Protein AF-A0A7L9J593-F1 (afdb_monomer_lite)

Organism: NCBI:txid857417

Int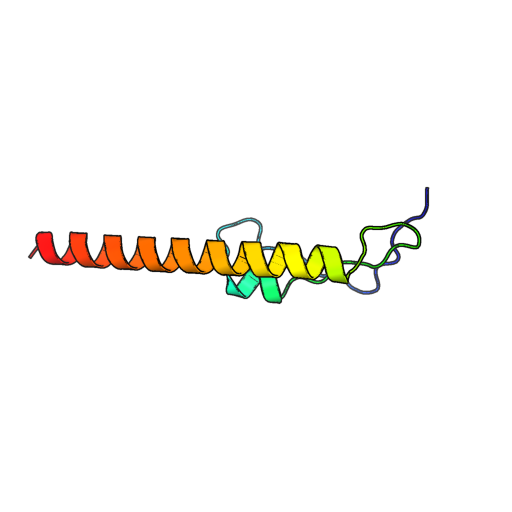erPro domains:
  IPR019933 DivIVA domain [TIGR03544] (19-49)

pLDDT: mean 80.63, std 14.45, range [43.69, 96.88]

Structure (mmCIF, N/CA/C/O backbone):
data_AF-A0A7L9J593-F1
#
_entry.id   AF-A0A7L9J593-F1
#
loop_
_atom_site.group_PDB
_atom_site.id
_atom_site.type_symbol
_atom_site.label_atom_id
_atom_site.label_alt_id
_atom_site.label_comp_id
_atom_site.label_asym_id
_atom_site.label_entity_id
_atom_site.label_seq_id
_atom_site.pdbx_PDB_ins_code
_atom_site.Cartn_x
_atom_site.Cartn_y
_atom_site.Cartn_z
_atom_site.occupancy
_atom_site.B_iso_or_equiv
_atom_site.auth_seq_id
_atom_site.auth_comp_id
_atom_site.auth_asym_id
_atom_site.auth_atom_id
_atom_site.pdbx_PDB_model_num
ATOM 1 N N . MET A 1 1 ? 27.823 -0.108 -15.107 1.00 43.69 1 MET A N 1
ATOM 2 C CA . MET A 1 1 ? 26.660 -0.104 -14.198 1.00 43.69 1 MET A CA 1
ATOM 3 C C . MET A 1 1 ? 25.439 0.067 -15.087 1.00 43.69 1 MET A C 1
ATOM 5 O O . MET A 1 1 ? 25.494 0.942 -15.937 1.00 43.69 1 MET A O 1
ATOM 9 N N . ALA A 1 2 ? 24.456 -0.836 -15.036 1.00 51.06 2 ALA A N 1
ATOM 10 C CA . ALA A 1 2 ? 23.259 -0.730 -15.875 1.00 51.06 2 ALA A CA 1
ATOM 11 C C . ALA A 1 2 ? 22.285 0.227 -15.180 1.00 51.06 2 ALA A C 1
ATOM 13 O O . ALA A 1 2 ? 21.846 -0.062 -14.072 1.00 51.06 2 ALA A O 1
ATOM 14 N N . GLU A 1 3 ? 22.048 1.382 -15.790 1.00 50.56 3 GLU A N 1
ATOM 15 C CA . GLU A 1 3 ? 21.147 2.418 -15.285 1.00 50.56 3 GLU A CA 1
ATOM 16 C C . GLU A 1 3 ? 19.692 1.973 -15.510 1.00 50.56 3 GLU A C 1
ATOM 18 O O . GLU A 1 3 ? 19.380 1.389 -16.552 1.00 50.56 3 GLU A O 1
ATOM 23 N N . ALA A 1 4 ? 18.821 2.169 -14.517 1.00 58.00 4 ALA A N 1
ATOM 24 C CA . ALA A 1 4 ? 17.397 1.882 -14.662 1.00 58.00 4 ALA A CA 1
ATOM 25 C C . ALA A 1 4 ? 16.785 2.881 -15.658 1.00 58.00 4 ALA A C 1
ATOM 27 O O . ALA A 1 4 ? 17.051 4.078 -15.575 1.00 58.00 4 ALA A O 1
ATOM 28 N N . VAL A 1 5 ? 15.994 2.394 -16.617 1.00 57.66 5 VAL A N 1
ATOM 29 C CA . VAL A 1 5 ? 15.299 3.261 -17.579 1.00 57.66 5 VAL A CA 1
ATOM 30 C C . VAL A 1 5 ? 13.933 3.594 -16.994 1.00 57.66 5 VAL A C 1
ATOM 32 O O . VAL A 1 5 ? 13.048 2.743 -16.987 1.00 57.66 5 VAL A O 1
ATOM 35 N N . SER A 1 6 ? 13.783 4.825 -16.507 1.00 56.59 6 SER A N 1
ATOM 36 C CA . SER A 1 6 ? 12.514 5.345 -15.996 1.00 56.59 6 SER A CA 1
ATOM 37 C C . SER A 1 6 ? 11.723 6.030 -17.110 1.00 56.59 6 SER A C 1
ATOM 39 O O . SER A 1 6 ? 12.272 6.854 -17.845 1.00 56.59 6 SER A O 1
ATOM 41 N N . SER A 1 7 ? 10.436 5.695 -17.254 1.00 58.00 7 SER A N 1
ATOM 42 C CA . SER A 1 7 ? 9.544 6.325 -18.244 1.00 58.00 7 SER A CA 1
ATOM 43 C C . SER A 1 7 ? 8.595 7.371 -17.639 1.00 58.00 7 SER A C 1
ATOM 45 O O . SER A 1 7 ? 7.917 8.062 -18.402 1.00 58.00 7 SER A O 1
ATOM 47 N N . ALA A 1 8 ? 8.537 7.521 -16.311 1.00 56.50 8 ALA A N 1
ATOM 48 C CA . ALA A 1 8 ? 7.759 8.554 -15.624 1.00 56.50 8 ALA A CA 1
ATOM 49 C C . ALA A 1 8 ? 8.268 8.752 -14.182 1.00 56.50 8 ALA A C 1
ATOM 51 O O . ALA A 1 8 ? 8.705 7.780 -13.571 1.00 56.50 8 ALA A O 1
ATOM 52 N N . PRO A 1 9 ? 8.191 9.969 -13.610 1.00 54.03 9 PRO A N 1
ATOM 53 C CA . PRO A 1 9 ? 8.466 10.172 -12.195 1.00 54.03 9 PRO A CA 1
ATOM 54 C C . PRO A 1 9 ? 7.308 9.590 -11.378 1.00 54.03 9 PRO A C 1
ATOM 56 O O . PRO A 1 9 ? 6.300 10.261 -11.161 1.00 54.03 9 PRO A O 1
ATOM 59 N N . ASP A 1 10 ? 7.440 8.335 -10.959 1.00 63.94 10 ASP A N 1
ATOM 60 C CA . ASP A 1 10 ? 6.569 7.752 -9.944 1.00 63.94 10 ASP A CA 1
ATOM 61 C C . ASP A 1 10 ? 7.160 8.107 -8.569 1.00 63.94 10 ASP A C 1
ATOM 63 O O . ASP A 1 10 ? 8.294 7.719 -8.275 1.00 63.94 10 ASP A O 1
ATOM 67 N N . PRO A 1 11 ? 6.486 8.936 -7.751 1.00 66.88 11 PRO A N 1
ATOM 68 C CA . PRO A 1 11 ? 7.084 9.489 -6.538 1.00 66.88 11 PRO A CA 1
ATOM 69 C C . PRO A 1 11 ? 7.326 8.449 -5.433 1.00 66.88 11 PRO A C 1
ATOM 71 O O . PRO A 1 11 ? 7.890 8.804 -4.399 1.00 66.88 11 PRO A O 1
ATOM 74 N N . GLY A 1 12 ? 6.955 7.180 -5.637 1.00 80.69 12 GLY A N 1
ATOM 75 C CA . GLY A 1 12 ? 7.050 6.155 -4.608 1.00 80.69 12 GLY A CA 1
ATOM 76 C C . GLY A 1 12 ? 6.167 6.487 -3.406 1.00 80.69 12 GLY A C 1
ATOM 77 O O . GLY A 1 12 ? 5.129 7.136 -3.539 1.00 80.69 12 GLY A O 1
ATOM 78 N N . LEU A 1 13 ? 6.576 6.034 -2.219 1.00 86.94 13 LEU A N 1
ATOM 79 C CA . LEU A 1 13 ? 5.836 6.317 -0.991 1.00 86.94 13 LEU A CA 1
ATOM 80 C C . LEU A 1 13 ? 5.950 7.795 -0.576 1.00 86.94 13 LEU A C 1
ATOM 82 O O . LEU A 1 13 ? 7.013 8.402 -0.749 1.00 86.94 13 LEU A O 1
ATOM 86 N N . PRO A 1 14 ? 4.900 8.364 0.049 1.00 86.81 14 PRO A N 1
ATOM 87 C CA . PRO A 1 14 ? 4.966 9.684 0.663 1.00 86.81 14 PRO A CA 1
ATOM 88 C C . PRO A 1 14 ? 6.127 9.790 1.660 1.00 86.81 14 PRO A C 1
ATOM 90 O O . PRO A 1 14 ? 6.373 8.880 2.447 1.00 86.81 14 PRO A O 1
ATOM 93 N N . SER A 1 15 ? 6.799 10.943 1.703 1.00 83.81 15 SER A N 1
ATOM 94 C CA . SER A 1 15 ? 7.863 11.204 2.689 1.00 83.81 15 SER A CA 1
ATOM 95 C C . SER A 1 15 ? 7.354 11.345 4.133 1.00 83.81 15 SER A C 1
ATOM 97 O O . SER A 1 15 ? 8.163 11.418 5.058 1.00 83.81 15 SER A O 1
ATOM 99 N N . GLY A 1 16 ? 6.037 11.479 4.316 1.00 85.94 16 GLY A N 1
ATOM 100 C CA . GLY A 1 16 ? 5.363 11.601 5.610 1.00 85.94 16 GLY A CA 1
ATOM 101 C C . GLY A 1 16 ? 4.679 10.301 6.032 1.00 85.94 16 GLY A C 1
ATOM 102 O O . GLY A 1 16 ? 5.111 9.213 5.661 1.00 85.94 16 GLY A O 1
ATOM 103 N N . ASP A 1 17 ? 3.601 10.417 6.808 1.00 87.56 17 ASP A N 1
ATOM 104 C CA . ASP A 1 17 ? 2.748 9.267 7.105 1.00 87.56 17 ASP A CA 1
ATOM 105 C C . ASP A 1 17 ? 2.126 8.716 5.817 1.00 87.56 17 ASP A C 1
ATOM 107 O O . ASP A 1 17 ? 1.648 9.472 4.968 1.00 87.56 17 ASP A O 1
ATOM 111 N N . PHE A 1 18 ? 2.118 7.393 5.702 1.00 91.75 18 PHE A N 1
ATOM 112 C CA . PHE A 1 18 ? 1.493 6.661 4.609 1.00 91.75 18 PHE A CA 1
ATOM 113 C C . PHE A 1 18 ? 0.724 5.464 5.170 1.00 91.75 18 PHE A C 1
ATOM 115 O O . PHE A 1 18 ? 0.998 4.984 6.275 1.00 91.75 18 PHE A O 1
ATOM 122 N N . ARG A 1 19 ? -0.271 5.027 4.409 1.00 92.19 19 ARG A N 1
ATOM 123 C CA . ARG A 1 19 ? -1.209 3.950 4.711 1.00 92.19 19 ARG A CA 1
ATOM 124 C C . ARG A 1 19 ? -0.819 2.676 3.976 1.00 92.19 19 ARG A C 1
ATOM 126 O O . ARG A 1 19 ? -0.039 2.711 3.025 1.00 92.19 19 ARG A O 1
ATOM 133 N N . ALA A 1 20 ? -1.383 1.543 4.390 1.00 93.25 20 ALA A N 1
ATOM 134 C CA . ALA A 1 20 ? -1.192 0.286 3.664 1.00 93.25 20 ALA A CA 1
ATOM 135 C C . ALA A 1 20 ? -1.563 0.412 2.170 1.00 93.25 20 ALA A C 1
ATOM 137 O O . ALA A 1 20 ? -0.851 -0.103 1.308 1.00 93.25 20 ALA A O 1
ATOM 138 N N . ASP A 1 21 ? -2.625 1.157 1.857 1.00 90.56 21 ASP A N 1
ATOM 139 C CA . ASP A 1 21 ? -3.087 1.376 0.481 1.00 90.56 21 ASP A CA 1
ATOM 140 C C . ASP A 1 21 ? -2.082 2.166 -0.376 1.00 90.56 21 ASP A C 1
ATOM 142 O O . ASP A 1 21 ? -1.995 1.949 -1.583 1.00 90.56 21 ASP A O 1
ATOM 146 N N . ASP A 1 22 ? -1.266 3.032 0.235 1.00 90.50 22 ASP A N 1
ATOM 147 C CA . ASP A 1 22 ? -0.255 3.811 -0.491 1.00 90.50 22 ASP A CA 1
ATOM 148 C C . ASP A 1 22 ? 0.877 2.921 -1.031 1.00 90.50 22 ASP A C 1
ATOM 150 O O . ASP A 1 22 ? 1.543 3.288 -1.996 1.00 90.50 22 ASP A O 1
ATOM 154 N N . VAL A 1 23 ? 1.090 1.737 -0.440 1.00 89.88 23 VAL A N 1
ATOM 155 C CA . VAL A 1 23 ? 2.104 0.767 -0.889 1.00 89.88 23 VAL A CA 1
ATOM 156 C C . VAL A 1 23 ? 1.723 0.133 -2.230 1.00 89.88 23 VAL A C 1
ATOM 158 O O . VAL A 1 23 ? 2.606 -0.075 -3.059 1.00 89.88 23 VAL A O 1
ATOM 161 N N . ASP A 1 24 ? 0.430 -0.109 -2.477 1.00 85.94 24 ASP A N 1
ATOM 162 C CA . ASP A 1 24 ? -0.079 -0.690 -3.736 1.00 85.94 24 ASP A CA 1
ATOM 163 C C . ASP A 1 24 ? 0.125 0.249 -4.933 1.00 85.94 24 ASP A C 1
ATOM 165 O O . ASP A 1 24 ? 0.318 -0.170 -6.076 1.00 85.94 24 ASP A O 1
ATOM 169 N N . ALA A 1 25 ? 0.108 1.555 -4.661 1.00 84.88 25 ALA A N 1
ATOM 170 C CA . ALA A 1 25 ? 0.242 2.580 -5.681 1.00 84.88 25 ALA A CA 1
ATOM 171 C C . ALA A 1 25 ? 1.681 2.734 -6.203 1.00 84.88 25 ALA A C 1
ATOM 173 O O . ALA A 1 25 ? 1.871 3.323 -7.269 1.00 84.88 25 ALA A O 1
ATOM 174 N N . VAL A 1 26 ? 2.685 2.211 -5.489 1.00 86.81 26 VAL A N 1
ATOM 175 C CA . VAL A 1 26 ? 4.105 2.398 -5.818 1.00 86.81 26 VAL A CA 1
ATOM 176 C C . VAL A 1 26 ? 4.480 1.657 -7.098 1.00 86.81 26 VAL A C 1
ATOM 178 O O . VAL A 1 26 ? 4.258 0.451 -7.228 1.00 86.81 26 VAL A O 1
ATOM 181 N N . ARG A 1 27 ? 5.143 2.350 -8.031 1.00 82.81 27 ARG A N 1
ATOM 182 C CA . ARG A 1 27 ? 5.735 1.717 -9.218 1.00 82.81 27 ARG A CA 1
ATOM 183 C C . ARG A 1 27 ? 7.252 1.706 -9.151 1.00 82.81 27 ARG A C 1
ATOM 185 O O . ARG A 1 27 ? 7.897 2.721 -8.911 1.00 82.81 27 ARG A O 1
ATOM 192 N N . PHE A 1 28 ? 7.824 0.534 -9.413 1.00 79.25 28 PHE A N 1
ATOM 193 C CA . PHE A 1 28 ? 9.267 0.347 -9.503 1.00 79.25 28 PHE A CA 1
ATOM 194 C C . PHE A 1 28 ? 9.724 0.346 -10.960 1.00 79.25 28 PHE A C 1
ATOM 196 O O . PHE A 1 28 ? 9.124 -0.307 -11.816 1.00 79.25 28 PHE A O 1
ATOM 203 N N . ASP A 1 29 ? 10.835 1.031 -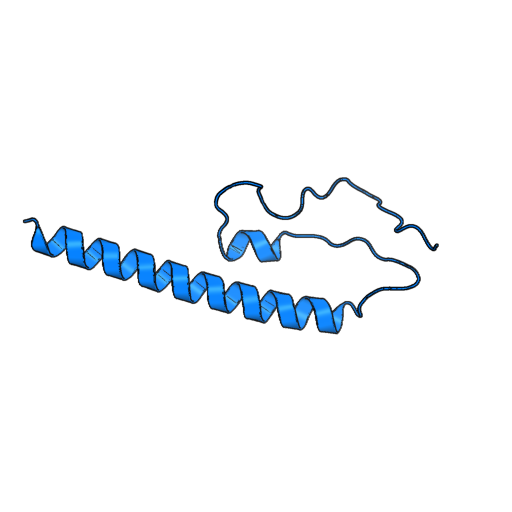11.225 1.00 75.75 29 ASP A N 1
ATOM 204 C CA . ASP A 1 29 ? 11.496 0.979 -12.523 1.00 75.75 29 ASP A CA 1
ATOM 205 C C . ASP A 1 29 ? 12.150 -0.386 -12.767 1.00 75.75 29 ASP A C 1
ATOM 207 O O . ASP A 1 29 ? 12.708 -1.029 -11.872 1.00 75.75 29 ASP A O 1
ATOM 211 N N . THR A 1 30 ? 12.139 -0.816 -14.026 1.00 73.75 30 THR A N 1
ATOM 212 C CA . THR A 1 30 ? 12.751 -2.081 -14.438 1.00 73.75 30 THR A CA 1
ATOM 213 C C . THR A 1 30 ? 14.206 -1.874 -14.848 1.00 73.75 30 THR A C 1
ATOM 215 O O . THR A 1 30 ? 14.504 -1.015 -15.680 1.00 73.75 30 THR A O 1
ATOM 218 N N . ALA A 1 31 ? 15.122 -2.692 -14.327 1.00 70.38 31 ALA A N 1
ATOM 219 C CA . ALA A 1 31 ? 16.536 -2.666 -14.703 1.00 70.38 31 ALA A CA 1
ATOM 220 C C . ALA A 1 31 ? 16.993 -4.012 -15.293 1.00 70.38 31 ALA A C 1
ATOM 222 O O . ALA A 1 31 ? 16.571 -5.077 -14.847 1.00 70.38 31 ALA A O 1
ATOM 223 N N . LEU A 1 32 ? 17.922 -3.970 -16.261 1.00 68.75 32 LEU A N 1
ATOM 224 C CA . LEU A 1 32 ? 18.503 -5.154 -16.932 1.00 68.75 32 LEU A CA 1
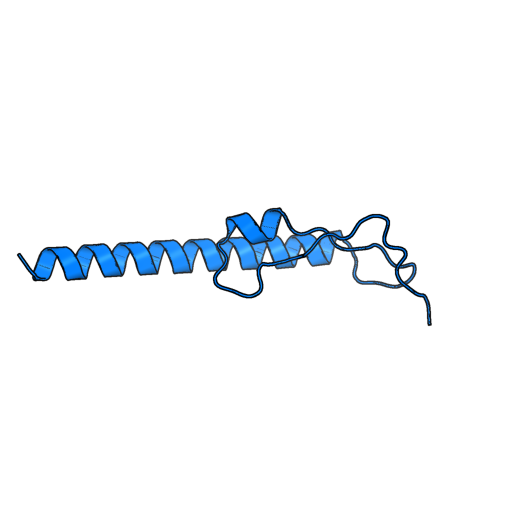ATOM 225 C C . LEU A 1 32 ? 19.197 -6.139 -15.965 1.00 68.75 32 LEU A C 1
ATOM 227 O O . LEU A 1 32 ? 19.409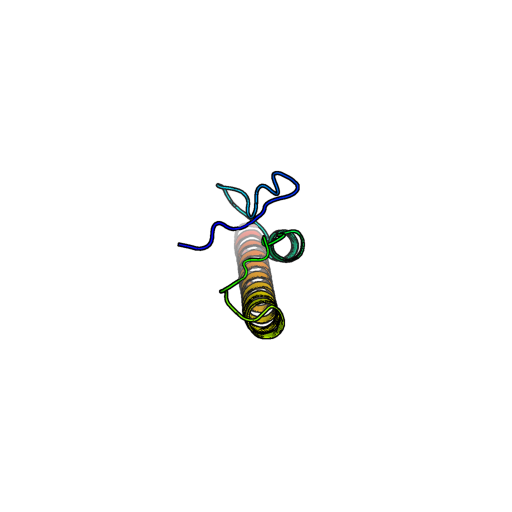 -7.304 -16.298 1.00 68.75 32 LEU A O 1
ATOM 231 N N . ARG A 1 33 ? 19.560 -5.670 -14.768 1.00 69.75 33 ARG A N 1
ATOM 232 C CA . ARG A 1 33 ? 19.894 -6.476 -13.591 1.00 69.75 33 ARG A CA 1
ATOM 233 C C . ARG A 1 33 ? 19.156 -5.868 -12.409 1.00 69.75 33 ARG A C 1
ATOM 235 O O . ARG A 1 33 ? 19.390 -4.708 -12.091 1.00 69.75 33 ARG A O 1
ATOM 242 N N . GLY A 1 34 ? 18.302 -6.648 -11.765 1.00 73.50 34 GLY A N 1
ATOM 243 C CA . GLY A 1 34 ? 17.487 -6.194 -10.648 1.00 73.50 34 GLY A CA 1
ATOM 244 C C . GLY A 1 34 ? 16.882 -7.368 -9.896 1.00 73.50 34 GLY A C 1
ATOM 245 O O . GLY A 1 34 ? 17.083 -8.529 -10.271 1.00 73.50 34 GLY A O 1
ATOM 246 N N . TYR A 1 35 ? 16.158 -7.057 -8.825 1.00 79.69 35 TYR A N 1
ATOM 247 C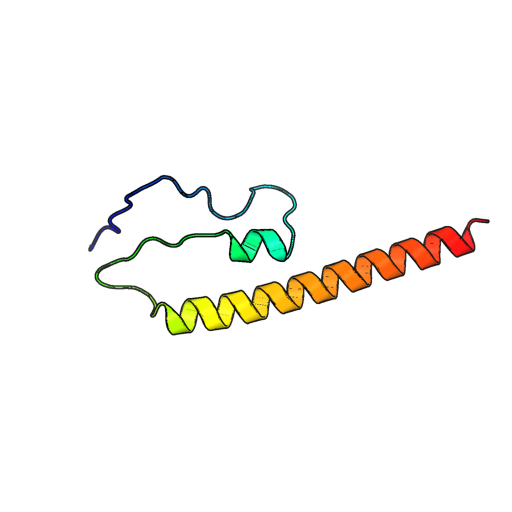 CA . TYR A 1 35 ? 15.313 -8.043 -8.170 1.00 79.69 35 TYR A CA 1
ATOM 248 C C . TYR A 1 35 ? 14.217 -8.506 -9.131 1.00 79.69 35 TYR A C 1
ATOM 250 O O . TYR A 1 35 ? 13.802 -7.790 -10.043 1.00 79.69 35 TYR A O 1
ATOM 258 N N . ARG A 1 36 ? 13.788 -9.748 -8.943 1.00 81.50 36 ARG A N 1
ATOM 259 C CA . ARG A 1 36 ? 12.676 -10.335 -9.680 1.00 81.50 36 ARG A CA 1
ATOM 260 C C . ARG A 1 36 ? 11.383 -9.646 -9.242 1.00 81.50 36 ARG A C 1
ATOM 262 O O . ARG A 1 36 ? 11.165 -9.553 -8.040 1.00 81.50 36 ARG A O 1
ATOM 269 N N . MET A 1 37 ? 10.566 -9.175 -10.190 1.00 83.94 37 MET A N 1
ATOM 270 C CA . MET A 1 37 ? 9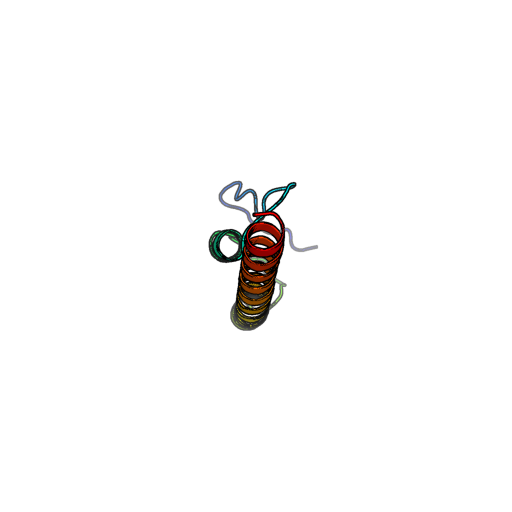.289 -8.498 -9.893 1.00 83.94 37 MET A CA 1
ATOM 271 C C . MET A 1 37 ? 8.430 -9.339 -8.955 1.00 83.94 37 MET A C 1
ATOM 273 O O . MET A 1 37 ? 8.067 -8.858 -7.898 1.00 83.94 37 MET A O 1
ATOM 277 N N . ASP A 1 38 ? 8.281 -10.632 -9.255 1.00 86.81 38 ASP A N 1
ATOM 278 C CA . ASP A 1 38 ? 7.530 -11.583 -8.434 1.00 86.81 38 ASP A CA 1
ATOM 279 C C . ASP A 1 38 ? 7.997 -11.619 -6.970 1.00 86.81 38 ASP A C 1
ATOM 281 O O . ASP A 1 38 ? 7.189 -11.603 -6.051 1.00 86.81 38 ASP A O 1
ATOM 285 N N . GLN A 1 39 ? 9.310 -11.579 -6.736 1.00 89.12 39 GLN A N 1
ATOM 286 C CA . GLN A 1 39 ? 9.854 -11.560 -5.379 1.00 89.12 39 GLN A CA 1
ATOM 287 C C . GLN A 1 39 ? 9.634 -10.213 -4.674 1.00 89.12 39 GLN A C 1
ATOM 289 O O . GLN A 1 39 ? 9.488 -10.174 -3.453 1.00 89.12 39 GLN A O 1
ATOM 294 N N . VAL A 1 40 ? 9.699 -9.106 -5.415 1.00 89.62 40 VAL A N 1
ATOM 295 C CA . VAL A 1 40 ? 9.458 -7.767 -4.864 1.00 89.62 40 VAL A CA 1
ATOM 296 C C . VAL A 1 40 ? 7.985 -7.626 -4.496 1.00 89.62 40 VAL A C 1
ATOM 298 O O . VAL A 1 40 ? 7.699 -7.229 -3.369 1.00 89.62 40 VAL A O 1
ATOM 301 N N . ASP A 1 41 ? 7.088 -8.037 -5.389 1.00 89.12 41 ASP A N 1
ATOM 302 C CA . ASP A 1 41 ? 5.638 -8.019 -5.200 1.00 89.12 41 ASP A CA 1
ATOM 303 C C . ASP A 1 41 ? 5.248 -8.850 -3.964 1.00 89.12 41 ASP A C 1
ATOM 305 O O . ASP A 1 41 ? 4.636 -8.318 -3.042 1.00 89.12 41 ASP A O 1
ATOM 309 N N . ASP A 1 42 ? 5.744 -10.089 -3.838 1.00 93.38 42 ASP A N 1
ATOM 310 C CA . ASP A 1 42 ? 5.486 -10.951 -2.670 1.00 93.38 42 ASP A CA 1
ATOM 311 C C . ASP A 1 42 ? 5.888 -10.295 -1.330 1.00 93.38 42 ASP A C 1
ATOM 313 O O . ASP A 1 42 ? 5.237 -10.463 -0.290 1.00 93.38 42 ASP A O 1
ATOM 317 N N . VAL A 1 43 ? 7.013 -9.572 -1.319 1.00 93.94 43 VAL A N 1
ATOM 318 C CA . VAL A 1 43 ? 7.505 -8.888 -0.115 1.00 93.94 43 VAL A CA 1
ATOM 319 C C . VAL A 1 43 ? 6.661 -7.653 0.188 1.00 93.94 43 VAL A C 1
ATOM 321 O O . VAL A 1 43 ? 6.357 -7.410 1.360 1.00 93.94 43 VAL A O 1
ATOM 324 N N . LEU A 1 44 ? 6.283 -6.886 -0.834 1.00 93.12 44 LEU A N 1
ATOM 325 C CA . LEU A 1 44 ? 5.442 -5.700 -0.688 1.00 93.12 44 LEU A CA 1
ATOM 326 C C . LEU A 1 44 ? 4.039 -6.065 -0.214 1.00 93.12 44 LEU A C 1
ATOM 328 O O . LEU A 1 44 ? 3.573 -5.454 0.743 1.00 93.12 44 LEU A O 1
ATOM 332 N N . ASP A 1 45 ? 3.433 -7.118 -0.760 1.00 93.94 45 ASP A N 1
ATOM 333 C CA . ASP A 1 45 ? 2.125 -7.628 -0.335 1.00 93.94 45 ASP A CA 1
ATOM 334 C C . ASP A 1 45 ? 2.129 -7.998 1.151 1.00 93.94 45 ASP A C 1
ATOM 336 O O . ASP A 1 45 ? 1.204 -7.688 1.910 1.00 93.94 45 ASP A O 1
ATOM 340 N N . ARG A 1 46 ? 3.201 -8.653 1.610 1.00 95.75 46 ARG A N 1
ATOM 341 C CA . ARG A 1 46 ? 3.352 -9.012 3.024 1.00 95.75 46 ARG A CA 1
ATOM 342 C C . ARG A 1 46 ? 3.550 -7.784 3.912 1.00 95.75 46 ARG A C 1
ATOM 344 O O . ARG A 1 46 ? 3.052 -7.756 5.040 1.00 95.75 46 ARG A O 1
ATOM 351 N N . LEU A 1 47 ? 4.304 -6.792 3.443 1.00 95.19 47 LEU A N 1
ATOM 352 C CA . LEU A 1 47 ? 4.511 -5.540 4.170 1.00 95.19 47 LEU A CA 1
ATOM 353 C C . LEU A 1 47 ? 3.217 -4.727 4.252 1.00 95.19 47 LEU A C 1
ATOM 355 O O . LEU A 1 47 ? 2.885 -4.253 5.337 1.00 95.19 47 LEU A O 1
ATOM 359 N N . GLN A 1 48 ? 2.464 -4.631 3.157 1.00 95.38 48 GLN A N 1
ATOM 360 C CA . GLN A 1 48 ? 1.159 -3.980 3.103 1.00 95.38 48 GLN A CA 1
ATOM 361 C C . GLN A 1 48 ? 0.199 -4.593 4.125 1.00 95.38 48 GLN A C 1
ATOM 363 O O . GLN A 1 48 ? -0.352 -3.871 4.957 1.00 95.38 48 GLN A O 1
ATOM 368 N N . GLN A 1 49 ? 0.058 -5.922 4.127 1.00 96.62 49 GLN A N 1
ATOM 369 C CA . GLN A 1 49 ? -0.781 -6.628 5.103 1.00 96.62 49 GLN A CA 1
ATOM 370 C C . GLN A 1 49 ? -0.373 -6.294 6.538 1.00 96.62 49 GLN A C 1
ATOM 372 O O . GLN A 1 49 ? -1.216 -5.987 7.381 1.00 96.62 49 GLN A O 1
ATOM 377 N N . ARG A 1 50 ? 0.934 -6.283 6.819 1.00 96.88 50 ARG A N 1
ATOM 378 C CA . ARG A 1 50 ? 1.428 -5.962 8.157 1.00 96.88 50 ARG A CA 1
ATOM 379 C C . ARG A 1 50 ? 1.133 -4.518 8.565 1.00 96.88 50 ARG A C 1
ATOM 381 O O . ARG A 1 50 ? 0.858 -4.269 9.739 1.00 96.88 50 ARG A O 1
ATOM 388 N N . ILE A 1 51 ? 1.213 -3.570 7.636 1.00 95.75 51 ILE A N 1
ATOM 389 C CA . ILE A 1 51 ? 0.859 -2.173 7.903 1.00 95.75 51 ILE A CA 1
ATOM 390 C C . ILE A 1 51 ? -0.636 -2.087 8.213 1.00 95.75 51 ILE A C 1
ATOM 392 O O . ILE A 1 51 ? -0.978 -1.581 9.277 1.00 95.75 51 ILE A O 1
ATOM 396 N N . ALA A 1 52 ? -1.502 -2.686 7.393 1.00 95.75 52 ALA A N 1
ATOM 397 C CA . ALA A 1 52 ? -2.951 -2.677 7.610 1.00 95.75 52 ALA A CA 1
ATOM 398 C C . ALA A 1 52 ? -3.350 -3.245 8.988 1.00 95.75 52 ALA A C 1
ATOM 400 O O . ALA A 1 52 ? -4.203 -2.686 9.684 1.00 95.75 52 ALA A O 1
ATOM 401 N N . GLU A 1 53 ? -2.693 -4.322 9.433 1.00 96.00 53 GLU A N 1
ATOM 402 C CA . GLU A 1 53 ? -2.871 -4.872 10.785 1.00 96.00 53 GLU A CA 1
ATOM 403 C C . GLU A 1 53 ? -2.509 -3.859 11.883 1.00 96.00 53 GLU A C 1
ATOM 405 O O . GLU A 1 53 ? -3.239 -3.705 12.864 1.00 96.00 53 GLU A O 1
ATOM 410 N N . LEU A 1 54 ? -1.370 -3.174 11.740 1.00 95.12 54 LEU A N 1
ATOM 411 C CA . LEU A 1 54 ? -0.900 -2.188 12.715 1.00 95.12 54 LEU A CA 1
ATOM 412 C C . LEU A 1 54 ? -1.808 -0.957 12.754 1.00 95.12 54 LEU A C 1
ATOM 414 O O . LEU A 1 54 ? -2.037 -0.403 13.829 1.00 95.12 54 LEU A O 1
ATOM 418 N N . GLU A 1 55 ? -2.326 -0.534 11.607 1.00 94.62 55 GLU A N 1
ATOM 419 C CA . GLU A 1 55 ? -3.276 0.572 11.499 1.00 94.62 55 GLU A CA 1
ATOM 420 C C . GLU A 1 55 ? -4.594 0.237 12.187 1.00 94.62 55 GLU A C 1
ATOM 422 O O . GLU A 1 55 ? -5.034 0.991 13.055 1.00 94.62 55 GLU A O 1
ATOM 427 N N . SER A 1 56 ? -5.135 -0.949 11.913 1.00 94.12 56 SER A N 1
ATOM 428 C CA . SER A 1 56 ? -6.342 -1.458 12.570 1.00 94.12 56 SER A CA 1
ATOM 429 C C . SER A 1 56 ? -6.169 -1.534 14.093 1.00 94.12 56 SER A C 1
ATOM 431 O O . SER A 1 56 ? -7.044 -1.121 14.854 1.00 94.12 56 SER A O 1
ATOM 433 N N . ALA A 1 57 ? -5.012 -2.013 14.565 1.00 93.81 57 ALA A N 1
ATOM 434 C CA . ALA A 1 57 ? -4.709 -2.083 15.994 1.00 93.81 57 ALA A CA 1
ATOM 435 C C . ALA A 1 57 ? -4.604 -0.692 16.647 1.00 93.81 57 ALA A C 1
ATOM 437 O O . ALA A 1 57 ? -5.060 -0.500 17.776 1.00 93.81 57 ALA A O 1
ATOM 438 N N . ARG A 1 58 ? -4.023 0.292 15.948 1.00 92.19 58 ARG A N 1
ATOM 439 C CA . ARG A 1 58 ? -3.941 1.688 16.417 1.00 92.19 58 ARG A CA 1
ATOM 440 C C . ARG A 1 58 ? -5.315 2.341 16.505 1.00 92.19 58 ARG A C 1
ATOM 442 O O . ARG A 1 58 ? -5.575 3.082 17.451 1.00 92.19 58 ARG A O 1
ATOM 449 N N . GLU A 1 59 ? -6.175 2.082 15.528 1.00 91.38 59 GLU A N 1
ATOM 450 C CA . GLU A 1 59 ? -7.546 2.590 15.511 1.00 91.38 59 GLU A CA 1
ATOM 451 C C . GLU A 1 59 ? -8.360 2.004 16.664 1.00 91.38 59 GLU A C 1
ATOM 453 O O . GLU A 1 59 ? -8.973 2.763 17.413 1.00 91.38 59 GLU A O 1
ATOM 458 N N . ALA A 1 60 ? -8.260 0.692 16.894 1.00 90.19 60 ALA A N 1
ATOM 459 C CA . ALA A 1 60 ? -8.898 0.032 18.030 1.00 90.19 60 ALA A CA 1
ATOM 460 C C . ALA A 1 60 ? -8.437 0.609 19.381 1.00 90.19 60 ALA A C 1
ATOM 462 O O . ALA A 1 60 ? -9.267 0.910 20.237 1.00 90.19 60 ALA A O 1
ATOM 463 N N . ALA A 1 61 ? -7.129 0.827 19.560 1.00 89.19 61 ALA A N 1
ATOM 464 C CA . ALA A 1 61 ? -6.588 1.411 20.788 1.00 89.19 61 ALA A CA 1
ATOM 465 C C . ALA A 1 61 ? -7.090 2.846 21.037 1.00 89.19 61 ALA A C 1
ATOM 467 O O . ALA A 1 61 ? -7.357 3.217 22.176 1.00 89.19 61 ALA A O 1
ATOM 468 N N . ARG A 1 62 ? -7.256 3.651 19.977 1.00 87.38 62 ARG A N 1
ATOM 469 C CA . ARG A 1 62 ? -7.821 5.006 20.088 1.00 87.38 62 ARG A CA 1
ATOM 470 C C . ARG A 1 62 ? -9.295 4.978 20.499 1.00 87.38 62 ARG A C 1
ATOM 472 O O . ARG A 1 62 ? -9.726 5.842 21.256 1.00 87.38 62 ARG A O 1
ATOM 479 N N . THR A 1 63 ? -10.070 4.023 19.986 1.00 85.56 63 THR A N 1
ATOM 480 C CA . THR A 1 63 ? -11.486 3.872 20.352 1.00 85.56 63 THR A CA 1
ATOM 481 C C . THR A 1 63 ? -11.656 3.496 21.824 1.00 85.56 63 THR A C 1
ATOM 483 O O . THR A 1 63 ? -12.553 4.027 22.473 1.00 85.56 63 THR A O 1
ATOM 486 N N . ASP A 1 64 ? -10.788 2.634 22.359 1.00 77.88 64 ASP A N 1
ATOM 487 C CA . ASP A 1 64 ? -10.829 2.203 23.764 1.00 77.88 64 ASP A CA 1
ATOM 488 C C . ASP A 1 64 ? -10.503 3.358 24.735 1.00 77.88 64 ASP A C 1
ATOM 490 O O . ASP A 1 64 ? -11.218 3.578 25.710 1.00 77.88 64 ASP A O 1
ATOM 494 N N . ASP A 1 65 ? -9.492 4.172 24.405 1.00 74.56 65 ASP A N 1
ATOM 495 C CA . ASP A 1 65 ? -9.090 5.349 25.194 1.00 74.56 65 ASP A CA 1
ATOM 496 C C . ASP A 1 65 ? -10.189 6.430 25.232 1.00 74.56 65 ASP A C 1
ATOM 498 O O . ASP A 1 65 ? -10.488 6.997 26.284 1.00 74.56 65 ASP A O 1
ATOM 502 N N . GLY A 1 66 ? -10.873 6.656 24.102 1.00 70.44 66 GLY A N 1
ATOM 503 C CA . GLY A 1 66 ? -12.009 7.578 24.023 1.00 70.44 66 GLY A CA 1
ATOM 504 C C . GLY A 1 66 ? -13.244 7.114 24.804 1.00 70.44 66 GLY A C 1
ATOM 505 O O . GLY A 1 66 ? -13.988 7.952 25.303 1.00 70.44 66 GLY A O 1
ATOM 506 N N . ALA A 1 67 ? -13.446 5.800 24.954 1.00 66.12 67 ALA A N 1
ATOM 507 C CA . ALA A 1 67 ? -14.529 5.233 25.760 1.00 66.12 67 ALA A CA 1
ATOM 508 C C . ALA A 1 67 ? -14.248 5.284 27.272 1.00 66.12 67 ALA A C 1
ATOM 510 O O . ALA A 1 67 ? -15.178 5.184 28.067 1.00 66.12 67 ALA A O 1
ATOM 511 N N . HIS A 1 68 ? -12.982 5.432 27.678 1.00 61.81 68 HIS A N 1
ATOM 512 C CA . HIS A 1 68 ? -12.589 5.553 29.085 1.00 61.81 68 HIS A CA 1
ATOM 513 C C . HIS A 1 68 ? -12.612 7.004 29.603 1.00 61.81 68 HIS A C 1
ATOM 515 O O . HIS A 1 68 ? -12.488 7.222 30.808 1.00 61.81 68 HIS A O 1
ATOM 521 N N . HIS A 1 69 ? -12.736 7.992 28.708 1.00 58.59 69 HIS A N 1
ATOM 522 C CA . HIS A 1 69 ? -12.741 9.422 29.040 1.00 58.59 69 HIS A CA 1
ATOM 523 C C . HIS A 1 69 ? -14.153 10.037 29.200 1.00 58.59 69 HIS A C 1
ATOM 525 O O . HIS A 1 69 ? -14.236 11.220 29.531 1.00 58.59 69 HIS A O 1
ATOM 531 N N . ASP A 1 70 ? -15.236 9.275 28.987 1.00 50.97 70 ASP A N 1
ATOM 532 C CA . ASP A 1 70 ? -16.642 9.713 29.159 1.00 50.97 70 ASP A CA 1
ATOM 533 C C . ASP A 1 70 ? -17.224 9.336 30.536 1.00 50.97 70 ASP A C 1
ATOM 535 O O . ASP A 1 70 ? -17.023 8.178 30.980 1.00 50.97 70 ASP A O 1
#

Foldseek 3Di:
DWDFDDPDCQVAADPDDDALVSLVSGDDTDTPDDDDPVVVVVVSVVVSVVRNVVVVVVVVVVVVVVVVVD

Sequence (70 aa):
MAEAVSSAPDPGLPSGDFRADDVDAVRFDTALRGYRMDQVDDVLDRLQQRIAELESAREAARTDDGAHHD

Secondary structure (DSSP, 8-state):
------SS----S-SS---HHHHHT--PPP-SS---HHHHHHHHHHHHHHHHHHHHHHHHHHHHHHHH--

Radius of gyration: 17.49 Å; chains: 1; bounding box: 43×23×47 Å